Protein AF-A0A4V6R4I5-F1 (afdb_monomer_lite)

Sequence (97 aa):
GGVYRMASADGEALDSTLVETVTGDGLTGWGETCPVGPVYQPHHALGARAAIAEIAPGLIGCEIASIRLLARQMGERLNGHGYAKAAFDMAFLDLLG

Foldseek 3Di:
DDWDDDPFDIDDDWDKDKDWDADPVGQIFIFIFIPPDCGPDVDHNVRLVVLCVQLVVQCPPDDPPDLVVLVVSSCVRDPDPVRNSRRVSRRSVRSVD

Radius of gyration: 14.82 Å; chains: 1; bounding box: 40×25×41 Å

Secondary structure (DSSP, 8-state):
-PPEEETTEEES----EEEEEE-TTS-EEEEEE--SSTTSSS--HHHHHHHHHHHHHHHTT---S-HHHHHHHHHHH-SS-HHHHHHHHHHHHHHH-

Structure (mmCIF, N/CA/C/O backbone):
data_AF-A0A4V6R4I5-F1
#
_entry.id   AF-A0A4V6R4I5-F1
#
loop_
_atom_site.group_PDB
_atom_site.id
_atom_site.type_symbol
_atom_site.label_atom_id
_atom_site.label_alt_id
_atom_site.label_comp_id
_atom_site.label_asym_id
_atom_site.label_entity_id
_atom_site.label_seq_id
_atom_site.pdbx_PDB_ins_code
_atom_site.Cartn_x
_atom_site.Cartn_y
_atom_site.Cartn_z
_atom_site.occupancy
_atom_site.B_iso_or_equiv
_atom_site.auth_seq_id
_atom_site.auth_comp_id
_atom_site.auth_asym_id
_atom_site.auth_atom_id
_atom_site.pdbx_PDB_model_num
ATOM 1 N N . GLY A 1 1 ? 3.040 13.531 -24.010 1.00 63.25 1 GLY A N 1
ATOM 2 C CA . GLY A 1 1 ? 3.982 13.451 -22.878 1.00 63.25 1 GLY A CA 1
ATOM 3 C C . GLY A 1 1 ? 5.381 13.296 -23.429 1.00 63.25 1 GLY A C 1
ATOM 4 O O . GLY A 1 1 ? 5.508 12.777 -24.529 1.00 63.25 1 GLY A O 1
ATOM 5 N N . GLY A 1 2 ? 6.394 13.806 -22.729 1.00 85.00 2 GLY A N 1
ATOM 6 C CA . GLY A 1 2 ? 7.803 13.584 -23.072 1.00 85.00 2 GLY A CA 1
ATOM 7 C C . GLY A 1 2 ? 8.407 12.478 -22.206 1.00 85.00 2 GLY A C 1
ATOM 8 O O . GLY A 1 2 ? 7.869 12.176 -21.145 1.00 85.00 2 GLY A O 1
ATOM 9 N N . VAL A 1 3 ? 9.519 11.895 -22.654 1.00 90.62 3 VAL A N 1
ATOM 10 C CA . VAL A 1 3 ? 10.275 10.899 -21.882 1.00 90.62 3 VAL A CA 1
ATOM 11 C C . VAL A 1 3 ? 10.944 11.585 -20.690 1.00 90.62 3 VAL A C 1
ATOM 13 O O . VAL A 1 3 ? 11.738 12.511 -20.876 1.00 90.62 3 VAL A O 1
ATOM 16 N N . TYR A 1 4 ? 10.664 11.116 -19.476 1.00 92.44 4 TYR A N 1
ATOM 17 C CA . TYR A 1 4 ? 11.477 11.422 -18.305 1.00 92.44 4 TYR A CA 1
ATOM 18 C C . TYR A 1 4 ? 12.689 10.486 -18.281 1.00 92.44 4 TYR A C 1
ATOM 20 O O . TYR A 1 4 ? 12.529 9.271 -18.382 1.00 92.44 4 TYR A O 1
ATOM 28 N N . ARG A 1 5 ? 13.898 11.042 -18.151 1.00 93.25 5 ARG A N 1
ATOM 29 C CA . ARG A 1 5 ? 15.150 10.272 -18.122 1.00 93.25 5 ARG A CA 1
ATOM 30 C C . ARG A 1 5 ? 15.857 10.425 -16.791 1.00 93.25 5 ARG A C 1
ATOM 32 O O . ARG A 1 5 ? 16.059 11.542 -16.317 1.00 93.25 5 ARG A O 1
ATOM 39 N N . MET A 1 6 ? 16.304 9.309 -16.239 1.00 93.06 6 MET A N 1
ATOM 40 C CA . MET A 1 6 ? 17.195 9.245 -15.085 1.00 93.06 6 MET A CA 1
ATOM 41 C C . MET A 1 6 ? 18.335 8.266 -15.371 1.00 93.06 6 MET A C 1
ATOM 43 O O . MET A 1 6 ? 18.244 7.437 -16.269 1.00 93.06 6 MET A O 1
ATOM 47 N N . ALA A 1 7 ? 19.419 8.334 -14.594 1.00 92.62 7 ALA A N 1
ATOM 48 C CA . ALA A 1 7 ? 20.615 7.519 -14.837 1.00 92.62 7 ALA A CA 1
ATOM 49 C C . ALA A 1 7 ? 20.342 6.001 -14.887 1.00 92.62 7 ALA A C 1
ATOM 51 O O . ALA A 1 7 ? 21.087 5.266 -15.527 1.00 92.62 7 ALA A O 1
ATOM 52 N N . SER A 1 8 ? 19.290 5.539 -14.209 1.00 89.44 8 SER A N 1
ATOM 53 C CA . SER A 1 8 ? 18.913 4.128 -14.125 1.00 89.44 8 SER A CA 1
ATOM 54 C C . SER A 1 8 ? 17.809 3.697 -15.096 1.00 89.44 8 SER A C 1
ATOM 56 O O . SER A 1 8 ? 17.642 2.493 -15.279 1.00 89.44 8 SER A O 1
ATOM 58 N N . ALA A 1 9 ? 17.039 4.622 -15.686 1.00 87.88 9 ALA A N 1
ATOM 59 C CA . ALA A 1 9 ? 15.896 4.295 -16.544 1.00 87.88 9 ALA A CA 1
ATOM 60 C C . ALA A 1 9 ? 15.335 5.500 -17.313 1.00 87.88 9 ALA A C 1
ATOM 62 O O . ALA A 1 9 ? 15.423 6.644 -16.873 1.00 87.88 9 ALA A O 1
ATOM 63 N N . ASP A 1 10 ? 14.632 5.199 -18.401 1.00 89.69 10 ASP A N 1
ATOM 64 C CA . ASP A 1 10 ? 13.756 6.131 -19.107 1.00 89.69 10 ASP A CA 1
ATOM 65 C C . ASP A 1 10 ? 12.295 5.713 -18.860 1.00 89.69 10 ASP A C 1
ATOM 67 O O . ASP A 1 10 ? 11.989 4.519 -18.799 1.00 89.69 10 ASP A O 1
ATOM 71 N N . GLY A 1 11 ? 11.389 6.679 -18.704 1.00 86.88 11 GLY A N 1
ATOM 72 C CA . GLY A 1 11 ? 9.971 6.427 -18.447 1.00 86.88 11 GLY A CA 1
ATOM 73 C C . GLY A 1 11 ? 9.058 7.436 -19.138 1.00 86.88 11 GLY A C 1
ATOM 74 O O . GLY A 1 11 ? 9.315 8.638 -19.128 1.00 86.88 11 GLY A O 1
ATOM 75 N N . GLU A 1 12 ? 7.972 6.944 -19.730 1.00 89.06 12 GLU A N 1
ATOM 76 C CA . GLU A 1 12 ? 6.955 7.765 -20.412 1.00 89.06 12 GLU A CA 1
ATOM 77 C C . GLU A 1 12 ? 5.623 7.817 -19.652 1.00 89.06 12 GLU A C 1
ATOM 79 O O . GLU A 1 12 ? 4.864 8.777 -19.784 1.00 89.06 12 GLU A O 1
ATOM 84 N N . ALA A 1 13 ? 5.350 6.793 -18.843 1.00 90.88 13 ALA A N 1
ATOM 85 C CA . ALA A 1 13 ? 4.173 6.664 -17.998 1.00 90.88 13 ALA A CA 1
ATOM 86 C C . ALA A 1 13 ? 4.540 5.881 -16.732 1.00 90.88 13 ALA A C 1
ATOM 88 O O . ALA A 1 13 ? 5.477 5.079 -16.744 1.00 90.88 13 ALA A O 1
ATOM 89 N N . LEU A 1 14 ? 3.793 6.110 -15.652 1.00 92.94 14 LEU A N 1
ATOM 90 C CA . LEU A 1 14 ? 3.976 5.425 -14.376 1.00 92.94 14 LEU A CA 1
ATOM 91 C C . LEU A 1 14 ? 2.690 4.706 -13.971 1.00 92.94 14 LEU A C 1
ATOM 93 O O . LEU A 1 14 ? 1.590 5.216 -14.170 1.00 92.94 14 LEU A O 1
ATOM 97 N N . ASP A 1 15 ? 2.860 3.516 -13.403 1.00 96.12 15 ASP A N 1
ATOM 98 C CA . ASP A 1 15 ? 1.784 2.696 -12.851 1.00 96.12 15 ASP A CA 1
ATOM 99 C C . ASP A 1 15 ? 1.677 2.984 -11.347 1.00 96.12 15 ASP A C 1
ATOM 101 O O . ASP A 1 15 ? 2.466 2.471 -10.547 1.00 96.12 15 ASP A O 1
ATOM 105 N N . SER A 1 16 ? 0.745 3.869 -10.984 1.00 97.75 16 SER A N 1
ATOM 106 C CA . SER A 1 16 ? 0.499 4.259 -9.594 1.00 97.75 16 SER A CA 1
ATOM 107 C C . SER A 1 16 ? -0.492 3.319 -8.904 1.00 97.75 16 SER A C 1
ATOM 109 O O . SER A 1 16 ? -1.339 2.689 -9.537 1.00 97.75 16 SER A O 1
ATOM 111 N N . THR A 1 17 ? -0.390 3.215 -7.581 1.00 98.69 17 THR A N 1
ATOM 112 C CA . THR A 1 17 ? -1.328 2.478 -6.732 1.00 98.69 17 THR A CA 1
ATOM 113 C C . THR A 1 17 ? -1.920 3.412 -5.685 1.00 98.69 17 THR A C 1
ATOM 115 O O . THR A 1 17 ? -1.190 3.962 -4.864 1.00 98.69 17 THR A O 1
ATOM 118 N N . LEU A 1 18 ? -3.246 3.549 -5.703 1.00 98.69 18 LEU A N 1
ATOM 119 C CA . LEU A 1 18 ? -4.018 4.287 -4.703 1.00 98.69 18 LEU A CA 1
ATOM 120 C C . LEU A 1 18 ? -4.606 3.326 -3.663 1.00 98.69 18 LEU A C 1
ATOM 122 O O . LEU A 1 18 ? -5.000 2.207 -4.001 1.00 98.69 18 LEU A O 1
ATOM 126 N N . VAL A 1 19 ? -4.675 3.777 -2.413 1.00 98.50 19 VAL A N 1
ATOM 127 C CA . VAL A 1 19 ? -5.320 3.093 -1.288 1.00 98.50 19 VAL A CA 1
ATOM 128 C C . VAL A 1 19 ? -6.440 3.982 -0.766 1.00 98.50 19 VAL A C 1
ATOM 130 O O . VAL A 1 19 ? -6.187 5.097 -0.318 1.00 98.50 19 VAL A O 1
ATOM 133 N N . GLU A 1 20 ? -7.662 3.462 -0.813 1.00 98.19 20 GLU A N 1
ATOM 134 C CA . GLU A 1 20 ? -8.846 4.055 -0.195 1.00 98.19 20 GLU A CA 1
ATOM 135 C C . GLU A 1 20 ? -9.110 3.344 1.134 1.00 98.19 20 GLU A C 1
ATOM 137 O O . GLU A 1 20 ? -9.225 2.115 1.177 1.00 98.19 20 GLU A O 1
ATOM 142 N N . THR A 1 21 ? -9.193 4.104 2.224 1.00 95.88 21 THR A N 1
ATOM 143 C CA . THR A 1 21 ? -9.588 3.583 3.538 1.00 95.88 21 THR A CA 1
ATOM 144 C C . THR A 1 21 ? -10.927 4.176 3.927 1.00 95.88 21 THR A C 1
ATOM 146 O O . THR A 1 21 ? -11.052 5.394 3.988 1.00 95.88 21 THR A O 1
ATOM 149 N N . VAL A 1 22 ? -11.902 3.315 4.226 1.00 96.69 22 VAL A N 1
ATOM 150 C CA . VAL A 1 22 ? -13.253 3.717 4.635 1.00 96.69 22 VAL A CA 1
ATOM 151 C C . VAL A 1 22 ? -13.501 3.278 6.075 1.00 96.69 22 VAL A C 1
ATOM 153 O O . VAL A 1 22 ? -13.333 2.102 6.412 1.00 96.69 22 VAL A O 1
ATOM 156 N N . THR A 1 23 ? -13.885 4.217 6.933 1.00 94.44 23 THR A N 1
ATOM 157 C CA . THR A 1 23 ? -1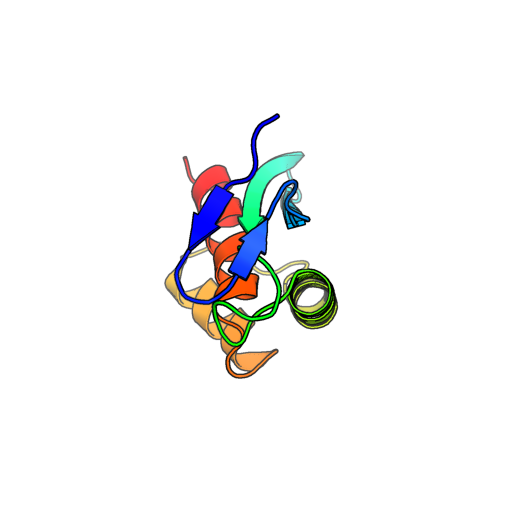4.210 3.958 8.340 1.00 94.44 23 THR A CA 1
ATOM 158 C C . THR A 1 23 ? -15.655 3.478 8.504 1.00 94.44 23 THR A C 1
ATOM 160 O O . THR A 1 23 ? -16.489 3.601 7.606 1.00 94.44 23 THR A O 1
ATOM 163 N N . GLY A 1 24 ? -15.983 2.928 9.678 1.00 92.50 24 GLY A N 1
ATOM 164 C CA . GLY A 1 24 ? -17.336 2.432 9.970 1.00 92.50 24 GLY A CA 1
ATOM 165 C C . GLY A 1 24 ? -18.428 3.512 9.972 1.00 92.50 24 GLY A C 1
ATOM 166 O O . GLY A 1 24 ? -19.598 3.191 9.777 1.00 92.50 24 GLY A O 1
ATOM 167 N N . ASP A 1 25 ? -18.058 4.779 10.163 1.00 92.44 25 ASP A N 1
ATOM 168 C CA . ASP A 1 25 ? -18.927 5.959 10.079 1.00 92.44 25 ASP A CA 1
ATOM 169 C C . ASP A 1 25 ? -18.915 6.634 8.693 1.00 92.44 25 ASP A C 1
ATOM 171 O O . ASP A 1 25 ? -19.584 7.647 8.493 1.00 92.44 25 ASP A O 1
ATOM 175 N N . GLY A 1 26 ? -18.223 6.044 7.713 1.00 94.25 26 GLY A N 1
ATOM 176 C CA . GLY A 1 26 ? -18.259 6.460 6.310 1.00 94.25 26 GLY A CA 1
ATOM 177 C C . GLY A 1 26 ? -17.276 7.568 5.928 1.00 94.25 26 GLY A C 1
ATOM 178 O O . GLY A 1 26 ? -17.362 8.077 4.810 1.00 94.25 26 GLY A O 1
ATOM 179 N N . LEU A 1 27 ? -16.337 7.937 6.805 1.00 95.25 27 LEU A N 1
ATOM 180 C CA . LEU A 1 27 ? -15.218 8.799 6.423 1.00 95.25 27 LEU A CA 1
ATOM 181 C C . LEU A 1 27 ? -14.264 8.033 5.508 1.00 95.25 27 LEU A C 1
ATOM 183 O O . LEU A 1 27 ? -14.102 6.817 5.619 1.00 95.25 27 LEU A O 1
ATOM 187 N N . THR A 1 28 ? -13.651 8.757 4.578 1.00 97.31 28 THR A N 1
ATOM 188 C CA . THR A 1 28 ? -12.737 8.191 3.585 1.00 97.31 28 THR A CA 1
ATOM 189 C C . THR A 1 28 ? -11.435 8.969 3.595 1.00 97.31 28 THR A C 1
ATOM 191 O O . THR A 1 28 ? -11.473 10.196 3.592 1.00 97.31 28 THR A O 1
ATOM 194 N N . GLY A 1 29 ? -10.308 8.262 3.566 1.00 97.25 29 GLY A N 1
ATOM 195 C CA . GLY A 1 29 ? -9.002 8.866 3.321 1.00 97.25 29 GLY A CA 1
ATOM 196 C C . GLY A 1 29 ? -8.212 8.112 2.268 1.00 97.25 29 GLY A C 1
ATOM 197 O O . GLY A 1 29 ? -8.407 6.909 2.047 1.00 97.25 29 GLY A O 1
ATOM 198 N N . TRP A 1 30 ? -7.322 8.848 1.615 1.00 98.62 30 TRP A N 1
ATOM 199 C CA . TRP A 1 30 ? -6.599 8.420 0.429 1.00 98.62 30 TRP A CA 1
ATOM 200 C C . TRP A 1 30 ? -5.090 8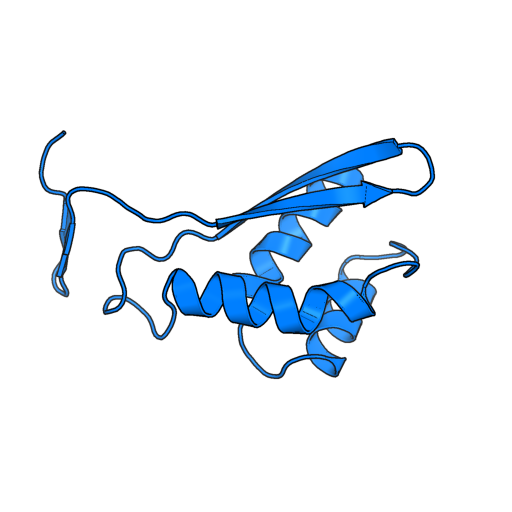.462 0.623 1.00 98.62 30 TRP A C 1
ATOM 202 O O . TRP A 1 30 ? -4.523 9.395 1.187 1.00 98.62 30 TRP A O 1
ATOM 212 N N . GLY A 1 31 ? -4.417 7.450 0.089 1.00 98.56 31 GLY A N 1
ATOM 213 C CA . GLY A 1 31 ? -2.966 7.421 0.009 1.00 98.56 31 GLY A CA 1
ATOM 214 C C . GLY A 1 31 ? -2.478 6.827 -1.301 1.00 98.56 31 GLY A C 1
ATOM 215 O O . GLY A 1 31 ? -3.219 6.157 -2.019 1.00 98.56 31 GLY A O 1
ATOM 216 N N . GLU A 1 32 ? -1.215 7.084 -1.625 1.00 98.75 32 GLU A N 1
ATOM 217 C CA . GLU A 1 32 ? -0.629 6.730 -2.917 1.00 98.75 32 GLU A CA 1
ATOM 218 C C . GLU A 1 32 ? 0.753 6.086 -2.765 1.00 98.75 32 GLU A C 1
ATOM 220 O O . GLU A 1 32 ? 1.540 6.423 -1.887 1.00 98.75 32 GLU A O 1
ATOM 225 N N . THR A 1 33 ? 1.099 5.169 -3.661 1.00 98.56 33 THR A N 1
ATOM 226 C CA . THR A 1 33 ? 2.486 4.765 -3.880 1.00 98.56 33 THR A CA 1
ATOM 227 C C . THR A 1 33 ? 2.732 4.543 -5.365 1.00 98.56 33 THR A C 1
ATOM 229 O O . THR A 1 33 ? 2.010 3.803 -6.034 1.00 98.56 33 THR A O 1
ATOM 232 N N . CYS A 1 34 ? 3.758 5.207 -5.895 1.00 97.88 34 CYS A N 1
ATOM 233 C CA . CYS A 1 34 ? 4.056 5.224 -7.323 1.00 97.88 34 CYS A CA 1
ATOM 234 C C . CYS A 1 34 ? 5.564 5.038 -7.547 1.00 97.88 34 CYS A C 1
ATOM 236 O O . CYS A 1 34 ? 6.320 6.012 -7.595 1.00 97.88 34 CYS A O 1
ATOM 238 N N . PRO A 1 35 ? 6.048 3.785 -7.633 1.00 96.19 35 PRO A N 1
ATOM 239 C CA . PRO A 1 35 ? 7.434 3.523 -7.991 1.00 96.19 35 PRO A CA 1
ATOM 240 C C . PRO A 1 35 ? 7.761 4.102 -9.373 1.00 96.19 35 PRO A C 1
ATOM 242 O O . PRO A 1 35 ? 7.031 3.875 -10.339 1.00 96.19 35 PRO A O 1
ATOM 245 N N . VAL A 1 36 ? 8.890 4.806 -9.488 1.00 94.44 36 VAL A N 1
ATOM 246 C CA . VAL A 1 36 ? 9.347 5.400 -10.756 1.00 94.44 36 VAL A CA 1
ATOM 247 C C . VAL A 1 36 ? 10.009 4.326 -11.631 1.00 94.44 36 VAL A C 1
ATOM 249 O O . VAL A 1 36 ? 11.221 4.302 -11.835 1.00 94.44 36 VAL A O 1
ATOM 252 N N . GLY A 1 37 ? 9.199 3.379 -12.100 1.00 92.62 37 GLY A N 1
ATOM 253 C CA . GLY A 1 37 ? 9.658 2.169 -12.777 1.00 92.62 37 GLY A CA 1
ATOM 254 C C . GLY A 1 37 ? 10.255 1.119 -11.821 1.00 92.62 37 GLY A C 1
ATOM 255 O O . GLY A 1 37 ? 10.500 1.394 -10.646 1.00 92.62 37 GLY A O 1
ATOM 256 N N . PRO A 1 38 ? 10.493 -0.113 -12.308 1.00 94.44 38 PRO A N 1
ATOM 257 C CA . PRO A 1 38 ? 10.861 -1.250 -11.459 1.00 94.44 38 PRO A CA 1
ATOM 258 C C . PRO A 1 38 ? 12.359 -1.343 -11.121 1.00 94.44 38 PRO A C 1
ATOM 260 O O . PRO A 1 38 ? 12.756 -2.249 -10.396 1.00 94.44 38 PRO A O 1
ATOM 263 N N . VAL A 1 39 ? 13.201 -0.460 -11.672 1.00 93.75 39 VAL A N 1
ATOM 264 C CA . VAL A 1 39 ? 14.672 -0.537 -11.540 1.00 93.75 39 VAL A CA 1
ATOM 265 C C . VAL A 1 39 ? 15.281 0.586 -10.699 1.00 93.75 39 VAL A C 1
ATOM 267 O O . VAL A 1 39 ? 16.468 0.539 -10.389 1.00 93.75 39 VAL A O 1
ATOM 270 N N . TYR A 1 40 ? 14.500 1.607 -10.330 1.00 94.06 40 TYR A N 1
ATOM 271 C CA . TYR A 1 40 ? 15.010 2.757 -9.577 1.00 94.06 40 TYR A CA 1
ATOM 272 C C . TYR A 1 40 ? 15.290 2.421 -8.103 1.00 94.06 40 TYR A C 1
ATOM 274 O O . TYR A 1 40 ? 16.277 2.875 -7.529 1.00 94.06 40 TYR A O 1
ATOM 282 N N . GLN A 1 41 ? 14.427 1.610 -7.493 1.00 95.31 41 GLN A N 1
ATOM 283 C CA . GLN A 1 41 ? 14.479 1.174 -6.095 1.00 95.31 41 GLN A CA 1
ATOM 284 C C . GLN A 1 41 ? 13.979 -0.276 -6.003 1.00 95.31 41 GLN A C 1
ATOM 286 O O . GLN A 1 41 ? 13.385 -0.755 -6.970 1.00 95.31 41 GLN A O 1
ATOM 291 N N . PRO A 1 42 ? 14.165 -0.992 -4.874 1.00 96.00 42 PRO A N 1
ATOM 292 C CA . PRO A 1 42 ? 13.687 -2.371 -4.711 1.00 96.00 42 PRO A CA 1
ATOM 293 C C . PRO A 1 42 ? 12.153 -2.475 -4.554 1.00 96.00 42 PRO A C 1
ATOM 295 O O . PRO A 1 42 ? 11.657 -3.242 -3.735 1.00 96.00 42 PRO A O 1
ATOM 298 N N . HIS A 1 43 ? 11.393 -1.691 -5.323 1.00 95.50 43 HIS A N 1
ATOM 299 C CA . HIS A 1 43 ? 9.940 -1.554 -5.285 1.00 95.50 43 HIS A CA 1
ATOM 300 C C . HIS A 1 43 ? 9.396 -1.471 -6.722 1.00 95.50 43 HIS A C 1
ATOM 302 O O . HIS A 1 43 ? 10.009 -0.853 -7.589 1.00 95.50 43 HIS A O 1
ATOM 308 N N . HIS A 1 44 ? 8.222 -2.047 -6.981 1.00 97.50 44 HIS A N 1
ATOM 309 C CA . HIS A 1 44 ? 7.523 -1.933 -8.267 1.00 97.50 44 HIS A CA 1
ATOM 310 C C . HIS A 1 44 ? 6.003 -1.995 -8.061 1.00 97.50 44 HIS A C 1
ATOM 312 O O . HIS A 1 44 ? 5.539 -2.492 -7.035 1.00 97.50 44 HIS A O 1
ATOM 318 N N . ALA A 1 45 ? 5.219 -1.514 -9.032 1.00 98.19 45 ALA A N 1
ATOM 319 C CA . ALA A 1 45 ? 3.765 -1.356 -8.890 1.00 98.19 45 ALA A CA 1
ATOM 320 C C . ALA A 1 45 ? 3.033 -2.667 -8.536 1.00 98.19 45 ALA A C 1
ATOM 322 O O . ALA A 1 45 ? 2.220 -2.708 -7.616 1.00 98.19 45 ALA A O 1
ATOM 323 N N . LEU A 1 46 ? 3.377 -3.777 -9.201 1.00 98.50 46 LEU A N 1
ATOM 324 C CA . LEU A 1 46 ? 2.807 -5.092 -8.865 1.00 98.50 46 LEU A CA 1
ATOM 325 C C . LEU A 1 46 ? 3.157 -5.540 -7.435 1.00 98.50 46 LEU A C 1
ATOM 327 O O . LEU A 1 46 ? 2.323 -6.143 -6.766 1.00 98.50 46 LEU A O 1
ATOM 331 N N . GLY A 1 47 ? 4.359 -5.213 -6.955 1.00 98.56 47 GLY A N 1
ATOM 332 C CA . GLY A 1 47 ? 4.794 -5.503 -5.592 1.00 98.56 47 GLY A CA 1
ATOM 333 C C . GLY A 1 47 ? 4.048 -4.651 -4.567 1.00 98.56 47 GLY A C 1
ATOM 334 O O . GLY A 1 47 ? 3.687 -5.163 -3.512 1.00 98.56 47 GLY A O 1
ATOM 335 N N . ALA A 1 48 ? 3.738 -3.392 -4.903 1.00 98.69 48 ALA A N 1
ATOM 336 C CA . ALA A 1 48 ? 2.926 -2.517 -4.056 1.00 98.69 48 ALA A CA 1
ATOM 337 C C . ALA A 1 48 ? 1.546 -3.131 -3.831 1.00 98.69 48 ALA A C 1
ATOM 339 O O . ALA A 1 48 ? 1.139 -3.343 -2.692 1.00 98.69 48 ALA A O 1
ATOM 340 N N . ARG A 1 49 ? 0.863 -3.491 -4.924 1.00 98.75 49 ARG A N 1
ATOM 341 C CA . ARG A 1 49 ? -0.465 -4.114 -4.879 1.00 98.75 49 ARG A CA 1
ATOM 342 C C . ARG A 1 49 ? -0.455 -5.447 -4.130 1.00 98.75 49 ARG A C 1
ATOM 344 O O . ARG A 1 49 ? -1.352 -5.685 -3.329 1.00 98.75 49 ARG A O 1
ATOM 351 N N . ALA A 1 50 ? 0.568 -6.280 -4.330 1.00 98.81 50 ALA A N 1
ATOM 352 C CA . ALA A 1 50 ? 0.715 -7.536 -3.596 1.00 98.81 50 ALA A CA 1
ATOM 353 C C . ALA A 1 50 ? 0.924 -7.313 -2.086 1.00 98.81 50 ALA A C 1
ATOM 355 O O . ALA A 1 50 ? 0.263 -7.948 -1.272 1.00 98.81 50 ALA A O 1
ATOM 356 N N . ALA A 1 51 ? 1.793 -6.374 -1.703 1.00 98.75 51 ALA A N 1
ATOM 357 C CA . ALA A 1 51 ? 2.036 -6.040 -0.301 1.00 98.75 51 ALA A CA 1
ATOM 358 C C . ALA A 1 51 ? 0.797 -5.432 0.378 1.00 98.75 51 ALA A C 1
ATOM 360 O O . ALA A 1 51 ? 0.497 -5.763 1.523 1.00 98.75 51 ALA A O 1
ATOM 361 N N . ILE A 1 52 ? 0.053 -4.575 -0.328 1.00 98.62 52 ILE A N 1
ATOM 362 C CA . ILE A 1 52 ? -1.222 -4.020 0.147 1.00 98.62 52 ILE A CA 1
ATOM 363 C C . ILE A 1 52 ? -2.245 -5.141 0.354 1.00 98.62 52 ILE A C 1
ATOM 365 O O . ILE A 1 52 ? -2.880 -5.178 1.404 1.00 98.62 52 ILE A O 1
ATOM 369 N N . ALA A 1 53 ? -2.367 -6.074 -0.595 1.00 98.69 53 ALA A N 1
ATOM 370 C CA . ALA A 1 53 ? -3.284 -7.210 -0.489 1.00 98.69 53 ALA A CA 1
ATOM 371 C C . ALA A 1 53 ? -2.963 -8.135 0.699 1.00 98.69 53 ALA A C 1
ATOM 373 O O . ALA A 1 53 ? -3.883 -8.684 1.298 1.00 98.69 53 ALA A O 1
ATOM 374 N N . GLU A 1 54 ? -1.687 -8.269 1.067 1.00 98.62 54 GLU A N 1
ATOM 375 C CA . GLU A 1 54 ? -1.257 -9.028 2.249 1.00 98.62 54 GLU A CA 1
ATOM 376 C C . GLU A 1 54 ? -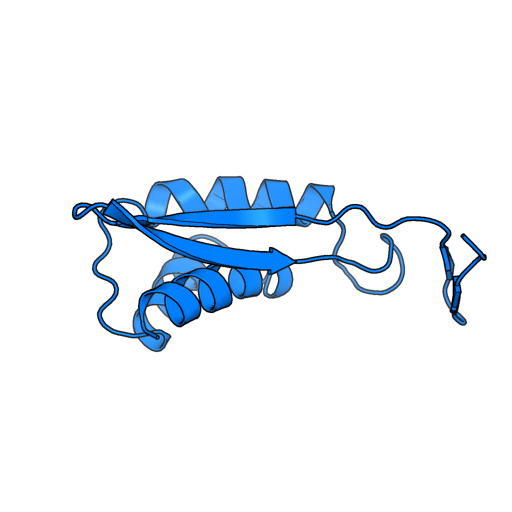1.593 -8.299 3.565 1.00 98.62 54 GLU A C 1
ATOM 378 O O . GLU A 1 54 ? -2.053 -8.905 4.529 1.00 98.62 54 GLU A O 1
ATOM 383 N N . ILE A 1 55 ? -1.386 -6.978 3.623 1.00 98.31 55 ILE A N 1
ATOM 384 C CA . ILE A 1 55 ? -1.565 -6.185 4.851 1.00 98.31 55 ILE 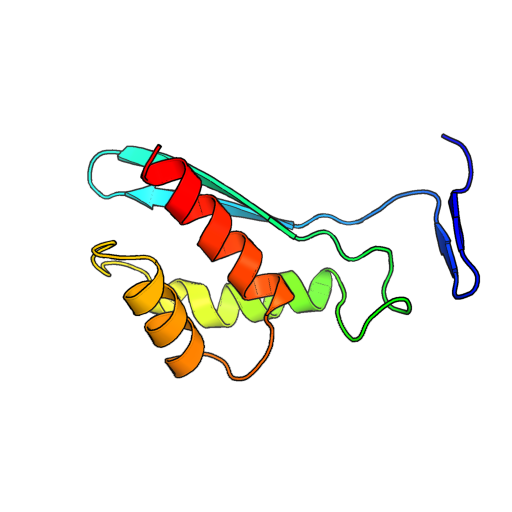A CA 1
ATOM 385 C C . ILE A 1 55 ? -3.046 -5.880 5.128 1.00 98.31 55 ILE A C 1
ATOM 387 O O . ILE A 1 55 ? -3.489 -5.977 6.277 1.00 98.31 55 ILE A O 1
ATOM 391 N N . ALA A 1 56 ? -3.802 -5.487 4.096 1.00 97.44 56 ALA A N 1
ATOM 392 C CA . ALA A 1 56 ? -5.135 -4.895 4.225 1.00 97.44 56 ALA A CA 1
ATOM 393 C C . ALA A 1 56 ? -6.136 -5.741 5.034 1.00 97.44 56 ALA A C 1
ATOM 395 O O . ALA A 1 56 ? -6.784 -5.167 5.913 1.00 97.44 56 ALA A O 1
ATOM 396 N N . PRO A 1 57 ? -6.253 -7.075 4.837 1.00 96.88 57 PRO A N 1
ATOM 397 C CA . PRO A 1 57 ? -7.233 -7.882 5.567 1.00 96.88 57 PRO A CA 1
ATOM 398 C C . PRO A 1 57 ? -7.067 -7.788 7.081 1.00 96.88 57 PRO A C 1
ATOM 400 O O . PRO A 1 57 ? -8.047 -7.780 7.820 1.00 96.88 57 PRO A O 1
ATOM 403 N N . GLY A 1 58 ? -5.825 -7.671 7.552 1.00 94.94 58 GLY A N 1
ATOM 404 C CA . GLY A 1 58 ? -5.557 -7.557 8.972 1.00 94.94 58 GLY A CA 1
ATOM 405 C C . GLY A 1 58 ? -5.837 -6.164 9.542 1.00 94.94 58 GLY A C 1
ATOM 406 O O . GLY A 1 58 ? -5.861 -6.038 10.758 1.00 94.94 58 GLY A O 1
ATOM 407 N N . LEU A 1 59 ? -5.987 -5.116 8.732 1.00 94.12 59 LEU A N 1
ATOM 408 C CA . LEU A 1 59 ? -6.276 -3.762 9.227 1.00 94.12 59 LEU A CA 1
ATOM 409 C C . LEU A 1 59 ? -7.780 -3.503 9.406 1.00 94.12 59 LEU A C 1
ATOM 411 O O . LEU A 1 59 ? -8.161 -2.550 10.081 1.00 94.12 59 LEU A O 1
ATOM 415 N N . ILE A 1 60 ? -8.640 -4.358 8.849 1.00 95.19 60 ILE A N 1
ATOM 416 C CA . ILE A 1 60 ? -10.092 -4.221 8.979 1.00 95.19 60 ILE A CA 1
ATOM 417 C C . ILE A 1 60 ? -10.513 -4.337 10.449 1.00 95.19 60 ILE A C 1
ATOM 419 O O . ILE A 1 60 ? -10.151 -5.284 11.146 1.00 95.19 60 ILE A O 1
ATOM 423 N N . GLY A 1 61 ? -11.286 -3.354 10.917 1.00 91.44 61 GLY A N 1
ATOM 424 C CA . GLY A 1 61 ? -11.764 -3.275 12.301 1.00 91.44 61 GLY A CA 1
ATOM 425 C C . GLY A 1 61 ? -10.710 -2.829 13.319 1.00 91.44 61 GLY A C 1
ATOM 426 O O . GLY A 1 61 ? -10.999 -2.816 14.514 1.00 91.44 61 GLY A O 1
ATOM 427 N N . CYS A 1 62 ? -9.499 -2.468 12.882 1.00 88.88 62 CYS A N 1
ATOM 428 C CA . CYS A 1 62 ? -8.506 -1.867 13.766 1.00 88.88 62 CYS A CA 1
ATOM 429 C C . CYS A 1 62 ? -8.876 -0.414 14.091 1.00 88.88 62 CYS A C 1
ATOM 431 O O . CYS A 1 62 ? -9.238 0.361 13.211 1.00 88.88 62 CYS A O 1
ATOM 433 N N . GLU A 1 63 ? -8.717 -0.042 15.359 1.00 84.06 63 GLU A N 1
ATOM 434 C CA . GLU A 1 63 ? -8.857 1.341 15.815 1.00 84.06 63 GLU A CA 1
ATOM 435 C C . GLU A 1 63 ? -7.670 2.198 15.358 1.00 84.06 63 GLU A C 1
ATOM 437 O O . GLU A 1 63 ? -6.506 1.873 15.624 1.00 84.06 63 GLU A O 1
ATOM 442 N N . ILE A 1 64 ? -7.964 3.338 14.730 1.00 78.12 64 ILE A N 1
ATOM 443 C CA . ILE A 1 64 ? -6.973 4.299 14.223 1.00 78.12 64 ILE A CA 1
ATOM 444 C C . ILE A 1 64 ? -6.609 5.270 15.357 1.00 78.12 64 ILE A C 1
ATOM 446 O O . ILE A 1 64 ? -6.797 6.478 15.281 1.00 78.12 64 ILE A O 1
ATOM 450 N N . ALA A 1 65 ? -6.105 4.733 16.469 1.00 81.75 65 ALA A N 1
ATOM 451 C CA . ALA A 1 65 ? -5.825 5.538 17.662 1.00 81.75 65 ALA A CA 1
ATOM 452 C C . ALA A 1 65 ? -4.508 6.333 17.561 1.00 81.75 65 ALA A C 1
ATOM 454 O O . ALA A 1 65 ? -4.313 7.320 18.266 1.00 81.75 65 ALA A O 1
ATOM 455 N N . SER A 1 66 ? -3.563 5.882 16.726 1.00 87.62 66 SER A N 1
ATOM 456 C CA . SER A 1 66 ? -2.348 6.633 16.386 1.00 87.62 66 SER A CA 1
ATOM 457 C C . SER A 1 66 ? -1.621 6.023 15.187 1.00 87.62 66 SER A C 1
ATOM 459 O O . SER A 1 66 ? -1.603 4.802 15.013 1.00 87.62 66 SER A O 1
ATOM 461 N N . ILE A 1 67 ? -0.895 6.861 14.445 1.00 88.31 67 ILE A N 1
ATOM 462 C CA . ILE A 1 67 ? -0.026 6.439 13.331 1.00 88.31 67 ILE A CA 1
ATOM 463 C C . ILE A 1 67 ? 1.033 5.430 13.797 1.00 88.31 67 ILE A C 1
ATOM 465 O O . ILE A 1 67 ? 1.367 4.483 13.092 1.00 88.31 67 ILE A O 1
ATOM 469 N N . ARG A 1 68 ? 1.548 5.572 15.026 1.00 90.88 68 ARG A N 1
ATOM 470 C CA . ARG A 1 68 ? 2.559 4.649 15.562 1.00 90.88 68 ARG A CA 1
ATOM 471 C C . ARG A 1 68 ? 2.006 3.239 15.777 1.00 90.88 68 ARG A C 1
ATOM 473 O O . ARG A 1 68 ? 2.720 2.265 15.537 1.00 90.88 68 ARG A O 1
ATOM 480 N N . LEU A 1 69 ? 0.766 3.124 16.258 1.00 90.44 69 LEU A N 1
ATOM 481 C CA . LEU A 1 69 ? 0.110 1.826 16.428 1.00 90.44 69 LEU A CA 1
ATOM 482 C C . LEU A 1 69 ? -0.173 1.183 15.075 1.00 90.44 69 LEU A C 1
ATOM 484 O O . LEU A 1 69 ? 0.119 0.001 14.906 1.00 90.44 69 LEU A O 1
ATOM 488 N N . LEU A 1 70 ? -0.634 1.969 14.104 1.00 90.75 70 LEU A N 1
ATOM 489 C CA . LEU A 1 70 ? -0.835 1.503 12.739 1.00 90.75 70 LEU A CA 1
ATOM 490 C C . LEU A 1 70 ? 0.469 0.973 12.120 1.00 90.75 70 LEU A C 1
ATOM 492 O O . LEU A 1 70 ? 0.509 -0.159 11.639 1.00 90.75 70 LEU A O 1
ATOM 496 N N . ALA A 1 71 ? 1.560 1.739 12.193 1.00 93.44 71 ALA A N 1
ATOM 497 C CA . ALA A 1 71 ? 2.858 1.321 11.663 1.00 93.44 71 ALA A CA 1
ATOM 498 C C . ALA A 1 71 ? 3.327 -0.010 12.277 1.00 93.44 71 ALA A C 1
ATOM 500 O O . ALA A 1 71 ? 3.855 -0.881 11.580 1.00 93.44 71 ALA A O 1
ATOM 501 N N . ARG A 1 72 ? 3.083 -0.203 13.581 1.00 94.31 72 ARG A N 1
ATOM 502 C CA . ARG A 1 72 ? 3.344 -1.474 14.263 1.00 94.31 72 ARG A CA 1
ATOM 503 C C . ARG A 1 72 ? 2.449 -2.598 13.739 1.00 94.31 72 ARG A C 1
ATOM 505 O O . ARG A 1 72 ? 2.975 -3.656 13.411 1.00 94.31 72 ARG A O 1
ATOM 512 N N . GLN A 1 73 ? 1.139 -2.380 13.627 1.00 93.81 73 GLN A N 1
ATOM 513 C CA . GLN A 1 73 ? 0.196 -3.379 13.111 1.00 93.81 73 GLN A CA 1
ATOM 514 C C . GLN A 1 73 ? 0.565 -3.817 11.688 1.00 93.81 73 GLN A C 1
ATOM 516 O O . GLN A 1 73 ? 0.595 -5.013 11.393 1.00 93.81 73 GLN A O 1
ATOM 521 N N . MET A 1 74 ? 0.922 -2.878 10.812 1.00 96.69 74 MET A N 1
ATOM 522 C CA . MET A 1 74 ? 1.423 -3.201 9.476 1.00 96.69 74 MET A CA 1
ATOM 523 C C . MET A 1 74 ? 2.748 -3.973 9.526 1.00 96.69 74 MET A C 1
ATOM 525 O O . MET A 1 74 ? 2.967 -4.885 8.731 1.00 96.69 74 MET A O 1
ATOM 529 N N . GLY A 1 75 ? 3.643 -3.625 10.456 1.00 96.94 75 GLY A N 1
ATOM 530 C CA . GLY A 1 75 ? 4.905 -4.334 10.689 1.00 96.94 75 GLY A CA 1
ATOM 531 C C . GLY A 1 75 ? 4.728 -5.783 11.148 1.00 96.94 75 GLY A C 1
ATOM 532 O O . GLY A 1 75 ? 5.502 -6.640 10.737 1.00 96.94 75 GLY A O 1
ATOM 533 N N . GLU A 1 76 ? 3.696 -6.064 11.943 1.00 96.25 76 GLU A N 1
ATOM 534 C CA . GLU A 1 76 ? 3.341 -7.417 12.397 1.00 96.25 76 GLU A CA 1
ATOM 535 C C . GLU A 1 76 ? 2.765 -8.294 11.268 1.00 96.25 76 GLU A C 1
ATOM 537 O O . GLU A 1 76 ? 2.784 -9.516 11.383 1.00 96.25 76 GLU A O 1
ATOM 542 N N . ARG A 1 77 ? 2.281 -7.688 10.173 1.00 96.38 77 ARG A N 1
ATOM 543 C CA . ARG A 1 77 ? 1.677 -8.390 9.022 1.00 96.38 77 ARG A CA 1
ATOM 544 C C . ARG A 1 77 ? 2.669 -8.662 7.899 1.00 96.38 77 ARG A C 1
ATOM 546 O O . ARG A 1 77 ? 2.648 -9.733 7.310 1.00 96.38 77 ARG A O 1
ATOM 553 N N . LEU A 1 78 ? 3.556 -7.712 7.609 1.00 98.50 78 LEU A N 1
ATOM 554 C CA . LEU A 1 78 ? 4.541 -7.866 6.542 1.00 98.50 78 LEU A CA 1
ATOM 555 C C . LEU A 1 78 ? 5.857 -7.195 6.920 1.00 98.50 78 LEU A C 1
ATOM 557 O O . LEU A 1 78 ? 5.892 -5.998 7.202 1.00 98.50 78 LEU A O 1
ATOM 561 N N . ASN A 1 79 ? 6.968 -7.932 6.884 1.00 98.25 79 ASN A N 1
ATOM 562 C CA . ASN A 1 79 ? 8.291 -7.343 7.093 1.00 98.25 79 ASN A CA 1
ATOM 563 C C . ASN A 1 79 ? 8.721 -6.500 5.871 1.00 98.25 79 ASN A C 1
ATOM 565 O O . ASN A 1 79 ? 8.464 -6.864 4.722 1.00 98.25 79 ASN A O 1
ATOM 569 N N . GLY A 1 80 ? 9.398 -5.373 6.101 1.00 97.75 80 GLY A N 1
ATOM 570 C CA . GLY A 1 80 ? 9.834 -4.464 5.034 1.00 97.75 80 GLY A CA 1
ATOM 571 C C . GLY A 1 80 ? 8.671 -3.755 4.327 1.00 97.75 80 GLY A C 1
ATOM 572 O O . GLY A 1 80 ? 7.732 -3.307 4.988 1.00 97.75 80 GLY A O 1
ATOM 573 N N . HIS A 1 81 ? 8.761 -3.630 2.997 1.00 98.44 81 HIS A N 1
ATOM 574 C CA . HIS A 1 81 ? 7.727 -3.062 2.113 1.00 98.44 81 HIS A CA 1
ATOM 575 C C . HIS A 1 81 ? 7.235 -1.663 2.522 1.00 98.44 81 HIS A C 1
ATOM 577 O O . HIS A 1 81 ? 6.050 -1.348 2.421 1.00 98.44 81 HIS A O 1
ATOM 583 N N . GLY A 1 82 ? 8.160 -0.806 2.972 1.00 98.12 82 GLY A N 1
ATOM 584 C CA . GLY A 1 82 ? 7.842 0.548 3.441 1.00 98.12 82 GLY A CA 1
ATOM 585 C C . GLY A 1 82 ? 7.078 1.386 2.412 1.00 98.12 82 GLY A C 1
ATOM 586 O O . GLY A 1 82 ? 6.167 2.112 2.779 1.00 98.12 82 GLY A O 1
ATOM 587 N N . TYR A 1 83 ? 7.370 1.210 1.122 1.00 98.19 83 TYR A N 1
ATOM 588 C CA . TYR A 1 83 ? 6.665 1.885 0.029 1.00 98.19 83 TYR A CA 1
ATOM 589 C C . TYR A 1 83 ? 5.16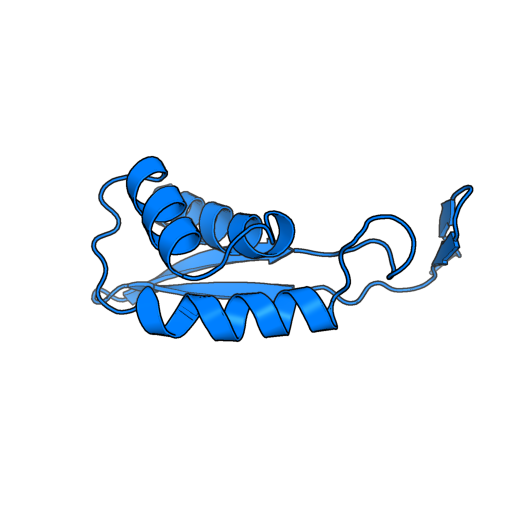6 1.561 -0.055 1.00 98.19 83 TYR A C 1
ATOM 591 O O . TYR A 1 83 ? 4.393 2.421 -0.460 1.00 98.19 83 TYR A O 1
ATOM 599 N N . ALA A 1 84 ? 4.753 0.346 0.314 1.00 98.50 84 ALA A N 1
ATOM 600 C CA . ALA A 1 84 ? 3.346 -0.047 0.357 1.00 98.50 84 ALA A CA 1
ATOM 601 C C . ALA A 1 84 ? 2.679 0.454 1.646 1.00 98.50 84 ALA A C 1
ATOM 603 O O . ALA A 1 84 ? 1.571 0.978 1.614 1.00 98.50 84 ALA A O 1
ATOM 604 N N . LYS A 1 85 ? 3.391 0.358 2.777 1.00 98.38 85 LYS A N 1
ATOM 605 C CA . LYS A 1 85 ? 2.929 0.866 4.079 1.00 98.38 85 LYS A CA 1
ATOM 606 C C . LYS A 1 85 ? 2.722 2.378 4.083 1.00 98.38 85 LYS A C 1
ATOM 608 O O . LYS A 1 85 ? 1.762 2.846 4.676 1.00 98.38 85 LYS A O 1
ATOM 613 N N . ALA A 1 86 ? 3.552 3.117 3.352 1.00 98.06 86 ALA A N 1
ATOM 614 C CA . ALA A 1 86 ? 3.407 4.559 3.199 1.00 98.06 86 ALA A CA 1
ATOM 615 C C . ALA A 1 86 ? 2.055 4.961 2.579 1.00 98.06 86 ALA A C 1
ATOM 617 O O . ALA A 1 86 ? 1.508 5.995 2.951 1.00 98.06 86 ALA A O 1
ATOM 618 N N . ALA A 1 87 ? 1.494 4.147 1.673 1.00 98.44 87 ALA A N 1
ATOM 619 C CA . ALA A 1 87 ? 0.174 4.415 1.099 1.00 98.44 87 ALA A CA 1
ATOM 620 C C . ALA A 1 87 ? -0.935 4.293 2.154 1.00 98.44 87 ALA A C 1
ATOM 622 O O . ALA A 1 87 ? -1.830 5.128 2.197 1.00 98.44 87 ALA A O 1
ATOM 623 N N . PHE A 1 88 ? -0.843 3.312 3.057 1.00 97.25 88 PHE A N 1
ATOM 624 C CA . PHE A 1 88 ? -1.718 3.268 4.225 1.00 97.25 88 PHE A CA 1
ATOM 625 C C . PHE A 1 88 ? -1.483 4.486 5.118 1.00 97.25 88 PHE A C 1
ATOM 627 O O . PHE A 1 88 ? -2.427 5.222 5.369 1.00 97.25 88 PHE A O 1
ATOM 634 N N . ASP A 1 89 ? -0.242 4.744 5.547 1.00 96.12 89 ASP A N 1
ATOM 635 C CA . ASP A 1 89 ? 0.081 5.859 6.451 1.00 96.12 89 ASP A CA 1
ATOM 636 C C . ASP A 1 89 ? -0.513 7.194 5.966 1.00 96.12 89 ASP A C 1
ATOM 638 O O . ASP A 1 89 ? -1.080 7.934 6.768 1.00 96.12 89 ASP A O 1
ATOM 642 N N . MET A 1 90 ? -0.444 7.476 4.658 1.00 97.50 90 MET A N 1
ATOM 643 C CA . MET A 1 90 ? -1.077 8.653 4.055 1.00 97.50 90 MET A CA 1
ATOM 644 C C . MET A 1 90 ? -2.606 8.609 4.102 1.00 97.50 90 MET A C 1
ATOM 646 O O . MET A 1 90 ? -3.199 9.596 4.519 1.00 97.50 90 MET A O 1
ATOM 650 N N . ALA A 1 91 ? -3.239 7.481 3.765 1.00 97.06 91 ALA A N 1
ATOM 651 C CA . ALA A 1 91 ? -4.696 7.340 3.844 1.00 97.06 91 ALA A CA 1
ATOM 652 C C . ALA A 1 91 ? -5.234 7.546 5.269 1.00 97.06 91 ALA A C 1
ATOM 654 O O . ALA A 1 91 ? -6.279 8.161 5.465 1.00 97.06 91 ALA A O 1
ATOM 655 N N . PHE A 1 92 ? -4.503 7.075 6.281 1.00 94.12 92 PHE A N 1
ATOM 656 C CA . PHE A 1 92 ? -4.870 7.285 7.680 1.00 94.12 92 PHE A CA 1
ATOM 657 C C . PHE A 1 92 ? -4.608 8.717 8.151 1.00 94.12 92 PHE A C 1
ATOM 659 O O . PHE A 1 92 ? -5.369 9.234 8.961 1.00 94.12 92 PHE A O 1
ATOM 666 N N . LEU A 1 93 ? -3.550 9.365 7.662 1.00 94.19 93 LEU A N 1
ATOM 667 C CA . LEU A 1 93 ? -3.306 10.785 7.917 1.00 94.19 93 LEU A CA 1
ATOM 668 C C . LEU A 1 93 ? -4.386 11.675 7.295 1.00 94.19 93 LEU A C 1
ATOM 670 O O . LEU A 1 93 ? -4.810 12.623 7.945 1.00 94.19 93 LEU A O 1
ATOM 674 N N . ASP A 1 94 ? -4.836 11.348 6.084 1.00 96.06 94 ASP A N 1
ATOM 675 C CA . ASP A 1 94 ? -5.934 12.035 5.3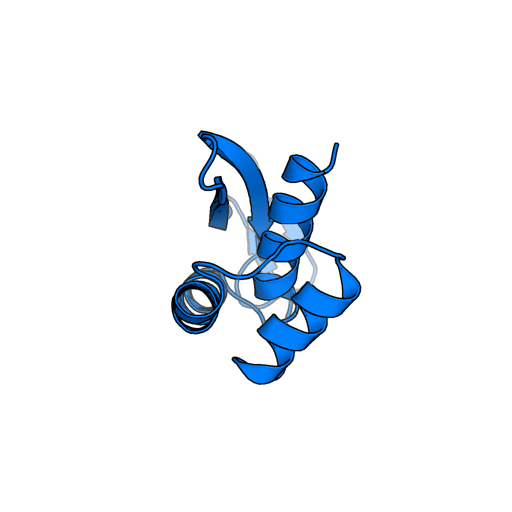96 1.00 96.06 94 ASP A CA 1
ATOM 676 C C . ASP A 1 94 ? -7.252 11.897 6.177 1.00 96.06 94 ASP A C 1
ATOM 678 O O . ASP A 1 94 ? -7.941 12.882 6.395 1.00 96.06 94 ASP A O 1
ATOM 682 N N . LEU A 1 95 ? -7.543 10.711 6.730 1.00 93.19 95 LEU A N 1
ATOM 683 C CA . LEU A 1 95 ? -8.692 10.501 7.629 1.00 93.19 95 LEU A CA 1
ATOM 684 C C . LEU A 1 95 ? -8.643 11.331 8.924 1.00 93.19 95 LEU A C 1
ATOM 686 O O . LEU A 1 95 ? -9.686 11.576 9.528 1.00 93.19 95 LEU A O 1
ATOM 690 N N . LEU A 1 96 ? -7.447 11.682 9.404 1.00 88.81 96 LEU A N 1
ATOM 691 C CA . LEU A 1 96 ? -7.256 12.417 10.659 1.00 88.81 96 LEU A CA 1
ATOM 692 C C . LEU A 1 96 ? -7.280 13.945 10.481 1.00 88.81 96 LEU A C 1
ATOM 694 O O . LEU A 1 96 ? -7.322 14.648 11.495 1.00 88.81 96 LEU A O 1
ATOM 698 N N . GLY A 1 97 ? -7.177 14.441 9.244 1.00 87.81 97 GLY A N 1
ATOM 699 C CA . GLY A 1 97 ? -7.145 15.869 8.904 1.00 87.81 97 GLY A CA 1
ATOM 700 C C . GLY A 1 97 ? -8.531 16.477 8.762 1.00 87.81 97 GLY A C 1
ATOM 701 O O . GLY A 1 97 ? -8.715 17.597 9.291 1.00 87.81 97 GLY A O 1
#

pLDDT: mean 94.34, std 5.25, range [63.25, 98.81]